Protein AF-A0A2N0L2S4-F1 (afdb_monomer_lite)

Secondary structure (DSSP, 8-state):
---HHHHHHHH-EEEEESS-HHHHHHHHHHHGGG-EETTEEEEEEEEEEEETTEEEEEEEEE-TTSSS---EEEEEEEEEEEETTEEEEEE--TTTS--HHHHTT-TTSHHHHHHHHHHHHHHHHTTSS--SSPPP--

Sequence (138 aa):
MSSFTQVLLEEGVEVELPAKLSDVIAMLDEDVPSFDCQGYGYRVAPAKGQIGSHWDLIIRSVNPARSDMAFAPVGRLEVEKLDHDMVLFRIPPLFEQQSEDVANFDTDGRLFGSFVYQVLNSFQRRQLIDLPGPLPAF

Structure (mmCIF, N/CA/C/O backbone):
data_AF-A0A2N0L2S4-F1
#
_entry.id   AF-A0A2N0L2S4-F1
#
loop_
_atom_site.group_PDB
_atom_site.id
_atom_site.type_symbol
_atom_site.label_atom_id
_atom_site.label_alt_id
_atom_site.label_comp_id
_atom_site.label_asym_id
_atom_site.label_entity_id
_atom_site.label_seq_id
_atom_site.pdbx_PDB_ins_code
_atom_site.Cartn_x
_atom_site.Cartn_y
_atom_site.Cartn_z
_atom_site.occupancy
_atom_site.B_iso_or_equiv
_atom_site.auth_seq_id
_atom_site.auth_comp_id
_atom_site.auth_asym_id
_atom_site.auth_atom_id
_atom_site.pdbx_PDB_model_num
ATOM 1 N N . MET A 1 1 ? -2.880 18.236 -18.074 1.00 48.19 1 MET A N 1
ATOM 2 C CA . MET A 1 1 ? -3.766 17.660 -17.045 1.00 48.19 1 MET A CA 1
ATOM 3 C C . MET A 1 1 ? -2.958 16.597 -16.338 1.00 48.19 1 MET A C 1
ATOM 5 O O . MET A 1 1 ? -2.434 15.738 -17.038 1.00 48.19 1 MET A O 1
ATOM 9 N N . SER A 1 2 ? -2.786 16.702 -15.023 1.00 59.03 2 SER A N 1
ATOM 10 C CA . SER A 1 2 ? -2.136 15.651 -14.234 1.00 59.03 2 SER A CA 1
ATOM 11 C C . SER A 1 2 ? -2.991 14.385 -14.289 1.00 59.03 2 SER A C 1
ATOM 13 O O . SER A 1 2 ? -4.221 14.471 -14.347 1.00 59.03 2 SER A O 1
ATOM 15 N N . SER A 1 3 ? -2.358 13.213 -14.340 1.00 82.00 3 SER A N 1
ATOM 16 C CA . SER A 1 3 ? -3.095 11.950 -14.246 1.00 82.00 3 SER A CA 1
ATOM 17 C C . SER A 1 3 ? -3.710 11.821 -12.845 1.00 82.00 3 SER A C 1
ATOM 19 O O . SER A 1 3 ? -3.201 12.400 -11.886 1.00 82.00 3 SER A O 1
ATOM 21 N N . PHE A 1 4 ? -4.797 11.056 -12.700 1.00 84.75 4 PHE A N 1
ATOM 22 C CA . PHE A 1 4 ? -5.372 10.791 -11.373 1.00 84.75 4 PHE A CA 1
ATOM 23 C C . PHE A 1 4 ? -4.344 10.145 -10.430 1.00 84.75 4 PHE A C 1
ATOM 25 O O . PHE A 1 4 ? -4.319 10.453 -9.245 1.00 84.75 4 PHE A O 1
ATOM 32 N N . THR A 1 5 ? -3.452 9.307 -10.968 1.00 86.19 5 THR A N 1
ATOM 33 C CA . THR A 1 5 ? -2.328 8.711 -10.232 1.00 86.19 5 THR A CA 1
ATOM 34 C C . THR A 1 5 ? -1.407 9.771 -9.658 1.00 86.19 5 THR A C 1
ATOM 36 O O . THR A 1 5 ? -1.073 9.707 -8.484 1.00 86.19 5 THR A O 1
ATOM 39 N N . GLN A 1 6 ? -1.044 10.770 -10.460 1.00 85.62 6 GLN A N 1
ATOM 40 C CA . GLN A 1 6 ? -0.169 11.839 -10.010 1.00 85.62 6 GLN A CA 1
ATOM 41 C C . GLN A 1 6 ? -0.796 12.624 -8.854 1.00 85.62 6 GLN A C 1
ATOM 43 O O . GLN A 1 6 ? -0.152 12.776 -7.827 1.00 85.62 6 GLN A O 1
ATOM 48 N N . VAL A 1 7 ? -2.062 13.037 -8.979 1.00 87.81 7 VAL A N 1
ATOM 49 C CA . VAL A 1 7 ? -2.762 13.773 -7.907 1.00 87.81 7 VAL A CA 1
ATOM 50 C C . VAL A 1 7 ? -2.859 12.935 -6.631 1.00 87.81 7 VAL A C 1
ATOM 52 O O . VAL A 1 7 ? -2.593 13.428 -5.542 1.00 87.81 7 VAL A O 1
ATOM 55 N N . LEU A 1 8 ? -3.204 11.652 -6.762 1.00 90.19 8 LEU A N 1
ATOM 56 C CA . LEU A 1 8 ? -3.340 10.747 -5.624 1.00 90.19 8 LEU A CA 1
ATOM 57 C C . LEU A 1 8 ? -2.007 10.519 -4.891 1.00 90.19 8 LEU A C 1
ATOM 59 O O . LEU A 1 8 ? -1.989 10.408 -3.672 1.00 90.19 8 LEU A O 1
ATOM 63 N N . LEU A 1 9 ? -0.888 10.455 -5.612 1.00 89.75 9 LEU A N 1
ATOM 64 C CA . LEU A 1 9 ? 0.426 10.316 -4.986 1.00 89.75 9 LEU A CA 1
ATOM 65 C C . LEU A 1 9 ? 0.936 11.653 -4.422 1.00 89.75 9 LEU A C 1
ATOM 67 O O . LEU A 1 9 ? 1.548 11.670 -3.355 1.00 89.75 9 LEU A O 1
ATOM 71 N N . GLU A 1 10 ? 0.682 12.772 -5.107 1.00 90.06 10 GLU A N 1
ATOM 72 C CA . GLU A 1 10 ? 1.059 14.120 -4.655 1.00 90.06 10 GLU A CA 1
ATOM 73 C C . GLU A 1 10 ? 0.409 14.473 -3.315 1.00 90.06 10 GLU A C 1
ATOM 75 O O . GLU A 1 10 ? 1.106 14.961 -2.430 1.00 90.06 10 GLU A O 1
ATOM 80 N N . GLU A 1 11 ? -0.880 14.170 -3.153 1.00 91.19 11 GLU A N 1
ATOM 81 C CA . GLU A 1 11 ? -1.638 14.442 -1.923 1.00 91.19 11 GLU A CA 1
ATOM 82 C C . GLU A 1 11 ? -1.537 13.311 -0.888 1.00 91.19 11 GLU A C 1
ATOM 84 O O . GLU A 1 11 ? -1.820 13.517 0.290 1.00 91.19 11 GLU A O 1
ATOM 89 N N . GLY A 1 12 ? -1.120 12.116 -1.312 1.00 92.19 12 GLY A N 1
ATOM 90 C CA . GLY A 1 12 ? -1.149 10.917 -0.484 1.00 92.19 12 GLY A CA 1
ATOM 91 C C . GLY A 1 12 ? -2.545 10.299 -0.372 1.00 92.19 12 GLY A C 1
ATOM 92 O O . GLY A 1 12 ? -3.533 10.758 -0.948 1.00 92.19 12 GLY A O 1
ATOM 93 N N . VAL A 1 13 ? -2.622 9.200 0.375 1.00 94.56 13 VAL A N 1
ATOM 94 C CA . VAL A 1 13 ? -3.869 8.473 0.635 1.00 94.56 13 VAL A CA 1
ATOM 95 C C . VAL A 1 13 ? -3.988 8.230 2.121 1.00 94.56 13 VAL A C 1
ATOM 97 O O . VAL A 1 13 ? -3.038 7.780 2.749 1.00 94.56 13 VAL A O 1
ATOM 100 N N . GLU A 1 14 ? -5.172 8.457 2.666 1.00 95.75 14 GLU A N 1
ATOM 101 C CA . GLU A 1 14 ? -5.485 8.151 4.052 1.00 95.75 14 GLU A CA 1
ATOM 102 C C . GLU A 1 14 ? -6.864 7.502 4.105 1.00 95.75 14 GLU A C 1
ATOM 104 O O . GLU A 1 14 ? -7.833 8.038 3.563 1.00 95.75 14 GLU A O 1
ATOM 109 N N . VAL A 1 15 ? -6.939 6.308 4.691 1.00 95.88 15 VAL A N 1
ATOM 110 C CA . VAL A 1 15 ? -8.190 5.561 4.842 1.00 95.88 15 VAL A CA 1
ATOM 111 C C . VAL A 1 15 ? -8.254 4.908 6.215 1.00 95.88 15 VAL A C 1
ATOM 113 O O . VAL A 1 15 ? -7.309 4.259 6.663 1.00 95.88 15 VAL A O 1
ATOM 116 N N . GLU A 1 16 ? -9.400 5.059 6.869 1.00 96.81 16 GLU A N 1
ATOM 117 C CA . GLU A 1 16 ? -9.736 4.315 8.076 1.00 96.81 16 GLU A CA 1
ATOM 118 C C . GLU A 1 16 ? -10.364 2.974 7.687 1.00 96.81 16 GLU A C 1
ATOM 120 O O . GLU A 1 16 ? -11.317 2.919 6.909 1.00 96.81 16 GLU A O 1
ATOM 125 N N . LEU A 1 17 ? -9.822 1.887 8.227 1.00 96.94 17 LEU A N 1
ATOM 126 C CA . LEU A 1 17 ? -10.246 0.524 7.944 1.00 96.94 17 LEU A CA 1
ATOM 127 C C . LEU A 1 17 ? -10.926 -0.066 9.188 1.00 96.94 17 LEU A C 1
ATOM 129 O O . LEU A 1 17 ? -10.290 -0.102 10.248 1.00 96.94 17 LEU A O 1
ATOM 133 N N . PRO A 1 18 ? -12.164 -0.591 9.072 1.00 95.88 18 PRO A N 1
ATOM 134 C CA . PRO A 1 18 ? -12.868 -1.271 10.158 1.00 95.88 18 PRO A CA 1
ATOM 135 C C . PRO A 1 18 ? -12.332 -2.697 10.349 1.00 95.88 18 PRO A C 1
ATOM 137 O O . PRO A 1 18 ? -13.013 -3.689 10.089 1.00 95.88 18 PRO A O 1
ATOM 140 N N . ALA A 1 19 ? -11.064 -2.799 10.740 1.00 94.75 19 ALA A N 1
ATOM 141 C CA . ALA A 1 19 ? -10.335 -4.045 10.914 1.00 94.75 19 ALA A CA 1
ATOM 142 C C . ALA A 1 19 ? -9.279 -3.920 12.019 1.00 94.75 19 ALA A C 1
ATOM 144 O O . ALA A 1 19 ? -8.850 -2.827 12.390 1.00 94.75 19 ALA A O 1
ATOM 145 N N . LYS A 1 20 ? -8.806 -5.063 12.523 1.00 94.19 20 LYS A N 1
ATOM 146 C CA . LYS A 1 20 ? -7.673 -5.101 13.454 1.00 94.19 20 LYS A CA 1
ATOM 147 C C . LYS A 1 20 ? -6.365 -4.920 12.698 1.00 94.19 20 LYS A C 1
ATOM 149 O O . LYS A 1 20 ? -6.216 -5.407 11.580 1.00 94.19 20 LYS A O 1
ATOM 154 N N . LEU A 1 21 ? -5.366 -4.334 13.361 1.00 91.69 21 LEU A N 1
ATOM 155 C CA . LEU A 1 21 ? -4.019 -4.178 12.797 1.00 91.69 21 LEU A CA 1
ATOM 156 C C . LEU A 1 21 ? -3.448 -5.509 12.284 1.00 91.69 21 LEU A C 1
ATOM 158 O O . LEU A 1 21 ? -2.905 -5.554 11.188 1.00 91.69 21 LEU A O 1
ATOM 162 N N . SER A 1 22 ? -3.624 -6.603 13.032 1.00 91.31 22 SER A N 1
ATOM 163 C CA . SER A 1 22 ? -3.184 -7.940 12.609 1.00 91.31 22 SER A CA 1
ATOM 164 C C . SER A 1 22 ? -3.811 -8.388 11.294 1.00 91.31 22 SER A C 1
ATOM 166 O O . SER A 1 22 ? -3.140 -9.028 10.490 1.00 91.31 22 SER A O 1
ATOM 168 N N . ASP A 1 23 ? -5.079 -8.049 11.079 1.00 93.69 23 ASP A N 1
ATOM 169 C CA . ASP A 1 23 ? -5.844 -8.496 9.921 1.00 93.69 23 ASP A CA 1
ATOM 170 C C . ASP A 1 23 ? -5.426 -7.695 8.686 1.00 93.69 23 ASP A C 1
ATOM 172 O O . ASP A 1 23 ? -5.235 -8.272 7.621 1.00 93.69 23 ASP A O 1
ATOM 176 N N . VAL A 1 24 ? -5.182 -6.387 8.845 1.00 93.69 24 VAL A N 1
ATOM 177 C CA . VAL A 1 24 ? -4.638 -5.527 7.780 1.00 93.69 24 VAL A CA 1
ATOM 178 C C . VAL A 1 24 ? -3.226 -5.965 7.386 1.00 93.69 24 VAL A C 1
ATOM 180 O O . VAL A 1 24 ? -2.931 -6.070 6.199 1.00 93.69 24 VAL A O 1
ATOM 183 N N . ILE A 1 25 ? -2.356 -6.275 8.352 1.00 91.81 25 ILE A N 1
ATOM 184 C CA . ILE A 1 25 ? -0.998 -6.762 8.061 1.00 91.81 25 ILE A CA 1
ATOM 185 C C . ILE A 1 25 ? -1.040 -8.127 7.362 1.00 91.81 25 ILE A C 1
ATOM 187 O O . ILE A 1 25 ? -0.401 -8.293 6.326 1.00 91.81 25 ILE A O 1
ATOM 191 N N . ALA A 1 26 ? -1.839 -9.075 7.863 1.00 93.00 26 ALA A N 1
ATOM 192 C CA . ALA A 1 26 ? -2.001 -10.383 7.227 1.00 93.00 26 ALA A CA 1
ATOM 193 C C . ALA A 1 26 ? -2.560 -10.267 5.800 1.00 93.00 26 ALA A C 1
ATOM 195 O O . ALA A 1 26 ? -2.133 -10.992 4.905 1.00 93.00 26 ALA A O 1
ATOM 196 N N . MET A 1 27 ? -3.481 -9.327 5.577 1.00 94.50 27 MET A N 1
ATOM 197 C CA . MET A 1 27 ? -4.024 -9.028 4.257 1.00 94.50 27 MET A CA 1
ATOM 198 C C . MET A 1 27 ? -2.948 -8.508 3.299 1.00 94.50 27 MET A C 1
ATOM 200 O O . MET A 1 27 ? -2.885 -8.955 2.158 1.00 94.50 27 MET A O 1
ATOM 204 N N . LEU A 1 28 ? -2.091 -7.584 3.746 1.00 94.06 28 LEU A N 1
ATOM 205 C CA . LEU A 1 28 ? -0.975 -7.092 2.934 1.00 94.06 28 LEU A CA 1
AT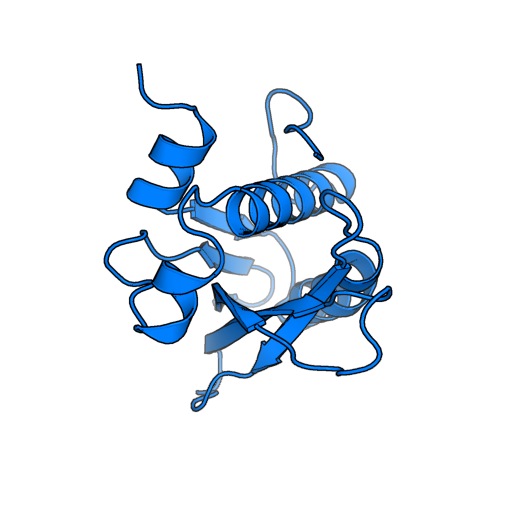OM 206 C C . LEU A 1 28 ? 0.002 -8.227 2.593 1.00 94.06 28 LEU A C 1
ATOM 208 O O . LEU A 1 28 ? 0.422 -8.332 1.443 1.00 94.06 28 LEU A O 1
ATOM 212 N N . ASP A 1 29 ? 0.316 -9.101 3.550 1.00 92.19 29 ASP A N 1
ATOM 213 C CA . ASP A 1 29 ? 1.191 -10.258 3.322 1.00 92.19 29 ASP A CA 1
ATOM 214 C C . ASP A 1 29 ? 0.590 -11.279 2.334 1.00 92.19 29 ASP A C 1
ATOM 216 O O . ASP A 1 29 ? 1.331 -11.908 1.577 1.00 92.19 29 ASP A O 1
ATOM 220 N N . GLU A 1 30 ? -0.738 -11.439 2.318 1.00 94.81 30 GLU A N 1
ATOM 221 C CA . GLU A 1 30 ? -1.461 -12.333 1.403 1.00 94.81 30 GLU A CA 1
ATOM 222 C C . GLU A 1 30 ? -1.603 -11.742 -0.009 1.00 94.81 30 GLU A C 1
ATOM 224 O O . GLU A 1 30 ? -1.326 -12.424 -0.999 1.00 94.81 30 GLU A O 1
ATOM 229 N N . ASP A 1 31 ? -2.025 -10.479 -0.112 1.00 95.19 31 ASP A N 1
ATOM 230 C CA . ASP A 1 31 ? -2.442 -9.877 -1.380 1.00 95.19 31 ASP A CA 1
ATOM 231 C C . ASP A 1 31 ? -1.247 -9.329 -2.177 1.00 95.19 31 ASP A C 1
ATOM 233 O O . ASP A 1 31 ? -1.167 -9.545 -3.390 1.00 95.19 31 ASP A O 1
ATOM 237 N N . VAL A 1 32 ? -0.279 -8.672 -1.522 1.00 94.25 32 VAL A N 1
ATOM 238 C CA . VAL A 1 32 ? 0.850 -8.001 -2.200 1.00 94.25 32 VAL A CA 1
ATOM 239 C C . VAL A 1 32 ? 1.664 -8.926 -3.112 1.00 94.25 32 VAL A C 1
ATOM 241 O O . VAL A 1 32 ? 2.007 -8.493 -4.214 1.00 94.25 32 VAL A O 1
ATOM 244 N N . PRO A 1 33 ? 1.979 -10.184 -2.739 1.00 91.88 33 PRO A N 1
ATOM 245 C CA . PRO A 1 33 ? 2.716 -11.089 -3.622 1.00 91.88 33 PRO A CA 1
ATOM 246 C C . PRO A 1 33 ? 2.013 -11.394 -4.952 1.00 91.88 33 PRO A C 1
ATOM 248 O O . PRO A 1 33 ? 2.669 -11.868 -5.879 1.00 91.88 33 PRO A O 1
ATOM 251 N N . SER A 1 34 ? 0.699 -11.159 -5.041 1.00 92.44 34 SER A N 1
ATOM 252 C CA . SER A 1 34 ? -0.091 -11.339 -6.265 1.00 92.44 34 SER A CA 1
ATOM 253 C C . SER A 1 34 ? -0.156 -10.090 -7.145 1.00 92.44 34 SER A C 1
ATOM 255 O O . SER A 1 34 ? -0.604 -10.184 -8.288 1.00 92.44 34 SER A O 1
ATOM 257 N N . PHE A 1 35 ? 0.273 -8.935 -6.630 1.00 93.75 35 PHE A N 1
ATOM 258 C CA . PHE A 1 35 ? 0.252 -7.691 -7.385 1.00 93.75 35 PHE A CA 1
ATOM 259 C C . PHE A 1 35 ? 1.321 -7.716 -8.472 1.00 93.75 35 PHE A C 1
ATOM 261 O O . PHE A 1 35 ? 2.459 -8.126 -8.234 1.00 93.75 35 PHE A O 1
ATOM 268 N N . ASP A 1 36 ? 0.951 -7.234 -9.652 1.00 91.69 36 ASP A N 1
ATOM 269 C CA . ASP A 1 36 ? 1.836 -7.095 -10.805 1.00 91.69 36 ASP A CA 1
ATOM 270 C C . ASP A 1 36 ? 1.630 -5.724 -11.439 1.00 91.69 36 ASP A C 1
ATOM 272 O O . ASP A 1 36 ? 0.519 -5.195 -11.429 1.00 91.69 36 ASP A O 1
ATOM 276 N N . CYS A 1 37 ? 2.708 -5.160 -11.972 1.00 91.06 37 CYS A N 1
ATOM 277 C CA . CYS A 1 37 ? 2.655 -4.040 -12.891 1.00 91.06 37 CYS A CA 1
ATOM 278 C C . CYS A 1 37 ? 3.748 -4.192 -13.938 1.00 91.06 37 CYS A C 1
ATOM 280 O O . CYS A 1 37 ? 4.938 -4.077 -13.643 1.00 91.06 37 CYS A O 1
ATOM 282 N N . GLN A 1 38 ? 3.350 -4.425 -15.188 1.00 86.25 38 GLN A N 1
ATOM 283 C CA . GLN A 1 38 ? 4.270 -4.597 -16.319 1.00 86.25 38 GLN A CA 1
ATOM 284 C C . GLN A 1 38 ? 5.334 -5.691 -16.099 1.00 86.25 38 GLN A C 1
ATOM 286 O O . GLN A 1 38 ? 6.479 -5.548 -16.538 1.00 86.25 38 GLN A O 1
ATOM 291 N N . GLY A 1 39 ? 4.967 -6.782 -15.420 1.00 85.94 39 GLY A N 1
ATOM 292 C CA . GLY A 1 39 ? 5.887 -7.868 -15.091 1.00 85.94 39 GLY A CA 1
ATOM 293 C C . GLY A 1 39 ? 6.777 -7.598 -13.877 1.00 85.94 39 GLY A C 1
ATOM 294 O O . GLY A 1 39 ? 7.698 -8.378 -13.635 1.00 85.94 39 GLY A O 1
ATOM 295 N N . TYR A 1 40 ? 6.547 -6.510 -13.135 1.00 88.44 40 TYR A N 1
ATOM 296 C CA . TYR A 1 40 ? 7.136 -6.283 -11.819 1.00 88.44 40 TYR A CA 1
ATOM 297 C C . TYR A 1 40 ? 6.148 -6.691 -10.730 1.00 88.44 40 TYR A C 1
ATOM 299 O O . TYR A 1 40 ? 5.043 -6.161 -10.663 1.00 88.44 40 TYR A O 1
ATOM 307 N N . GLY A 1 41 ? 6.586 -7.569 -9.832 1.00 91.25 41 GLY A N 1
ATOM 308 C CA . GLY A 1 41 ? 5.869 -7.870 -8.598 1.00 91.25 41 GLY A CA 1
ATOM 309 C C . GLY A 1 41 ? 6.242 -6.914 -7.468 1.00 91.25 41 GLY A C 1
ATOM 310 O O . GLY A 1 41 ? 7.107 -6.044 -7.619 1.00 91.25 41 GLY A O 1
ATOM 311 N N . TYR A 1 42 ? 5.652 -7.127 -6.294 1.00 92.25 42 TYR A N 1
ATOM 312 C CA . TYR A 1 42 ? 5.874 -6.278 -5.126 1.00 92.25 42 TYR A CA 1
ATOM 313 C C . TYR A 1 42 ? 6.203 -7.082 -3.873 1.00 92.25 42 TYR A C 1
ATOM 315 O O . TYR A 1 42 ? 5.827 -8.245 -3.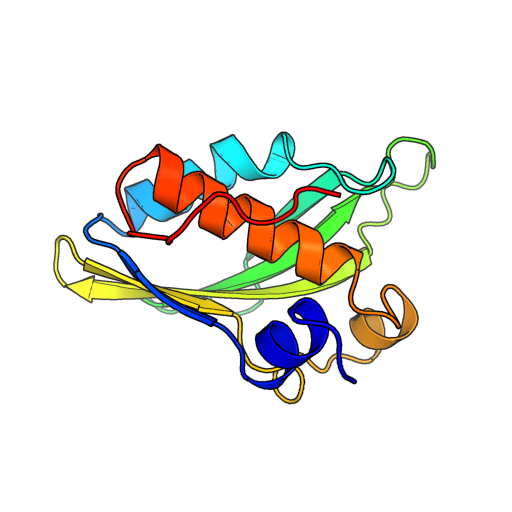719 1.00 92.25 42 TYR A O 1
ATOM 323 N N . ARG A 1 43 ? 6.914 -6.436 -2.949 1.00 91.62 43 ARG A N 1
ATOM 324 C CA . ARG A 1 43 ? 7.065 -6.874 -1.561 1.00 91.62 43 ARG A CA 1
ATOM 325 C C . ARG A 1 43 ? 6.998 -5.681 -0.632 1.00 91.62 43 ARG A C 1
ATOM 327 O O . ARG A 1 43 ? 7.495 -4.605 -0.959 1.00 91.62 43 ARG A O 1
ATOM 334 N N . VAL A 1 44 ? 6.448 -5.914 0.548 1.00 90.69 44 VAL A N 1
ATOM 335 C CA . VAL A 1 44 ? 6.450 -4.951 1.641 1.00 90.69 44 VAL A CA 1
ATOM 336 C C . VAL A 1 44 ? 7.394 -5.464 2.724 1.00 90.69 44 VAL A C 1
ATOM 338 O O . VAL A 1 44 ? 7.468 -6.664 2.983 1.00 90.69 44 VAL A O 1
ATOM 341 N N . ALA A 1 45 ? 8.180 -4.568 3.312 1.00 87.31 45 ALA A N 1
ATOM 342 C CA . ALA A 1 45 ? 9.086 -4.894 4.404 1.00 87.31 45 ALA A CA 1
ATOM 343 C C . ALA A 1 45 ? 9.044 -3.794 5.471 1.00 87.31 45 ALA A C 1
ATOM 345 O O . ALA A 1 45 ? 8.888 -2.626 5.113 1.00 87.31 45 ALA A O 1
ATOM 346 N N . PRO A 1 46 ? 9.238 -4.119 6.758 1.00 84.56 46 PRO A N 1
ATOM 347 C CA . PRO A 1 46 ? 9.347 -3.105 7.800 1.00 84.56 46 PRO A CA 1
ATOM 348 C C . PRO A 1 46 ? 10.452 -2.087 7.500 1.00 84.56 46 PRO A C 1
ATOM 350 O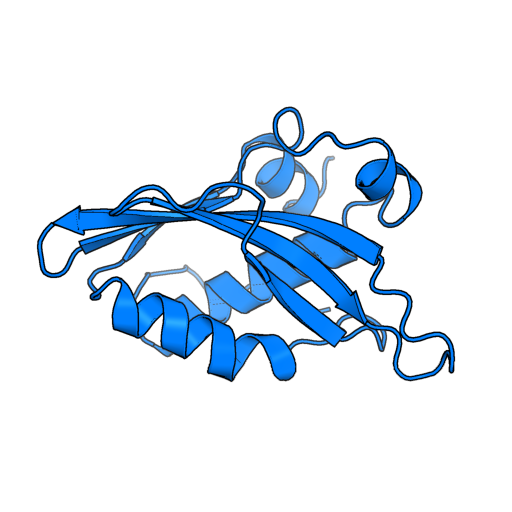 O . PRO A 1 46 ? 11.571 -2.455 7.125 1.00 84.56 46 PRO A O 1
ATOM 353 N N . ALA A 1 47 ? 10.153 -0.804 7.692 1.00 81.06 47 ALA A N 1
ATOM 354 C CA . ALA A 1 47 ? 11.164 0.241 7.755 1.00 81.06 47 ALA A CA 1
ATOM 355 C C . ALA A 1 47 ? 11.942 0.157 9.084 1.00 81.06 47 ALA A C 1
ATOM 357 O O . ALA A 1 47 ? 11.578 -0.572 10.012 1.00 81.06 47 ALA A O 1
ATOM 358 N N . LYS A 1 48 ? 13.044 0.910 9.202 1.00 68.56 48 LYS A N 1
ATOM 359 C CA . LYS A 1 48 ? 13.768 1.036 10.477 1.00 68.56 48 LYS A CA 1
ATOM 360 C C . LYS A 1 48 ? 12.925 1.856 11.462 1.00 68.56 48 LYS A C 1
ATOM 362 O O . LYS A 1 48 ? 13.059 3.071 11.500 1.00 68.56 48 LYS A O 1
ATOM 367 N N . GLY A 1 49 ? 12.099 1.182 12.257 1.00 60.84 49 GLY A N 1
ATOM 368 C CA . GLY A 1 49 ? 11.274 1.804 13.294 1.00 60.84 49 GLY A CA 1
ATOM 369 C C . GLY A 1 49 ? 9.877 1.201 13.335 1.00 60.84 49 GLY A C 1
ATOM 370 O O . GLY A 1 49 ? 8.978 1.675 12.660 1.00 60.84 49 GLY A O 1
ATOM 371 N N . GLN A 1 50 ? 9.689 0.153 14.133 1.00 60.31 50 GLN A N 1
ATOM 372 C CA . GLN A 1 50 ? 8.355 -0.235 14.596 1.00 60.31 50 GLN A CA 1
ATOM 373 C C . GLN A 1 50 ? 8.198 0.312 16.008 1.00 60.31 50 GLN A C 1
ATOM 375 O O . GLN A 1 50 ? 8.997 -0.021 16.888 1.00 60.31 50 GLN A O 1
ATOM 380 N N . ILE A 1 51 ? 7.198 1.162 16.226 1.00 60.50 51 ILE A N 1
ATOM 381 C CA . ILE A 1 51 ? 6.903 1.713 17.550 1.00 60.50 51 ILE A CA 1
ATOM 382 C C . ILE A 1 51 ? 5.474 1.314 17.905 1.00 60.50 51 ILE A C 1
ATOM 384 O O . ILE A 1 51 ? 4.518 1.963 17.498 1.00 60.50 51 ILE A O 1
ATOM 388 N N . GLY A 1 52 ? 5.330 0.240 18.685 1.00 71.94 52 GLY A N 1
ATOM 389 C CA . GLY A 1 52 ? 4.051 -0.165 19.277 1.00 71.94 52 GLY A CA 1
ATOM 390 C C . GLY A 1 52 ? 2.927 -0.376 18.253 1.00 71.94 52 GLY A C 1
ATOM 391 O O . GLY A 1 52 ? 2.869 -1.417 17.602 1.00 71.94 52 GLY A O 1
ATOM 392 N N . SER A 1 53 ? 2.014 0.596 18.172 1.00 81.31 53 SER A N 1
ATOM 393 C CA . SER A 1 53 ? 0.820 0.613 17.318 1.00 81.31 53 SER A CA 1
ATOM 394 C C . SER A 1 53 ? 1.044 1.157 15.905 1.00 81.31 53 SER A C 1
ATOM 396 O O . SER A 1 53 ? 0.113 1.065 15.110 1.00 81.31 53 SER A O 1
ATOM 398 N N . HIS A 1 54 ? 2.229 1.692 15.590 1.00 88.12 54 HIS A N 1
ATOM 399 C CA . HIS A 1 54 ? 2.560 2.316 14.303 1.00 88.12 54 HIS A CA 1
ATOM 400 C C . HIS A 1 54 ? 3.613 1.515 13.533 1.00 88.12 54 HIS A C 1
ATOM 402 O O . HIS A 1 54 ? 4.675 1.175 14.072 1.00 88.12 54 HIS A O 1
ATOM 408 N N . TRP A 1 55 ? 3.308 1.209 12.274 1.00 88.88 55 TRP A N 1
ATOM 409 C CA . TRP A 1 55 ? 4.130 0.397 11.383 1.00 88.88 55 TRP A CA 1
ATOM 410 C C . TRP A 1 55 ? 4.469 1.175 10.121 1.00 88.88 55 TRP A C 1
ATOM 412 O O . TRP A 1 55 ? 3.643 1.296 9.221 1.00 88.88 55 TRP A O 1
ATOM 422 N N . ASP A 1 56 ? 5.719 1.621 10.025 1.00 90.12 56 ASP A N 1
ATOM 423 C CA . ASP A 1 56 ? 6.277 2.126 8.777 1.00 90.12 56 ASP A CA 1
ATOM 424 C C . ASP A 1 56 ? 6.757 0.959 7.917 1.00 90.12 56 ASP A C 1
ATOM 426 O O . ASP A 1 56 ? 7.578 0.140 8.346 1.00 90.12 56 ASP A O 1
ATOM 430 N N . LEU A 1 57 ? 6.284 0.899 6.677 1.00 90.81 57 LEU A N 1
ATOM 431 C CA . LEU A 1 57 ? 6.616 -0.152 5.730 1.00 90.81 57 LEU A CA 1
ATOM 432 C C . LEU A 1 57 ? 7.190 0.440 4.436 1.00 90.81 57 LEU A C 1
ATOM 434 O O . LEU A 1 57 ? 6.738 1.467 3.932 1.00 90.81 57 LEU A O 1
ATOM 438 N N . ILE A 1 58 ? 8.197 -0.229 3.879 1.00 90.69 58 ILE A N 1
ATOM 439 C CA . ILE A 1 58 ? 8.810 0.095 2.589 1.00 90.69 58 ILE A CA 1
ATOM 440 C C . ILE A 1 58 ? 8.255 -0.859 1.539 1.00 90.69 58 ILE A C 1
ATOM 442 O O . ILE A 1 58 ? 8.318 -2.080 1.700 1.00 90.69 58 ILE A O 1
ATOM 446 N N . ILE A 1 59 ? 7.780 -0.292 0.438 1.00 91.81 59 ILE A N 1
ATOM 447 C CA . ILE A 1 59 ? 7.329 -1.015 -0.743 1.00 91.81 59 ILE A CA 1
ATOM 448 C C . ILE A 1 59 ? 8.518 -1.146 -1.684 1.00 91.81 59 ILE A C 1
ATOM 450 O O . ILE A 1 59 ? 9.195 -0.168 -2.012 1.00 91.81 59 ILE A O 1
ATOM 454 N N . ARG A 1 60 ? 8.779 -2.368 -2.132 1.00 90.19 60 ARG A N 1
ATOM 455 C CA . ARG A 1 60 ? 9.840 -2.672 -3.084 1.00 90.19 60 ARG A CA 1
ATOM 456 C C . ARG A 1 60 ? 9.264 -3.383 -4.294 1.00 90.19 60 ARG A C 1
ATOM 458 O O . ARG A 1 60 ? 8.444 -4.288 -4.147 1.00 90.19 60 ARG A O 1
ATOM 465 N N . SER A 1 61 ? 9.738 -3.004 -5.471 1.00 88.94 61 SER A N 1
ATOM 466 C CA . SER A 1 61 ? 9.463 -3.738 -6.701 1.00 88.94 61 SER A CA 1
ATOM 467 C C . SER A 1 61 ? 10.383 -4.955 -6.822 1.00 88.94 61 SER A C 1
ATOM 469 O O . SER A 1 61 ? 11.519 -4.963 -6.334 1.00 88.94 61 SER A O 1
ATOM 471 N N . VAL A 1 62 ? 9.877 -6.001 -7.469 1.00 86.31 62 VAL A N 1
ATOM 472 C CA . VAL A 1 62 ? 10.582 -7.249 -7.762 1.00 86.31 62 VAL A CA 1
ATOM 473 C C . VAL A 1 62 ? 10.520 -7.476 -9.261 1.00 86.31 62 VAL A C 1
ATOM 475 O O . VAL A 1 62 ? 9.431 -7.608 -9.807 1.00 86.31 62 VAL A O 1
ATOM 478 N N . ASN A 1 63 ? 11.666 -7.567 -9.932 1.00 81.75 63 ASN A N 1
ATOM 479 C CA . ASN A 1 63 ? 11.700 -7.997 -11.327 1.00 81.75 63 ASN A CA 1
ATOM 480 C C . ASN A 1 63 ? 12.025 -9.503 -11.392 1.00 81.75 63 ASN A C 1
ATOM 482 O O . ASN A 1 63 ? 13.181 -9.867 -11.185 1.00 81.75 63 ASN A O 1
ATOM 486 N N . PRO A 1 64 ? 11.058 -10.389 -11.688 1.00 68.31 64 PRO A N 1
ATOM 487 C CA . PRO A 1 64 ? 11.298 -11.828 -11.772 1.00 68.31 64 PRO A CA 1
ATOM 488 C C . PRO A 1 64 ? 12.161 -12.229 -12.980 1.00 68.31 64 PRO A C 1
ATOM 490 O O . PRO A 1 64 ? 12.740 -13.313 -12.978 1.00 68.31 64 PRO A O 1
ATOM 493 N N . ALA A 1 65 ? 12.262 -11.379 -14.010 1.00 69.94 65 ALA A N 1
ATOM 494 C CA . ALA A 1 65 ? 13.059 -11.644 -15.207 1.00 69.94 65 ALA A CA 1
ATOM 495 C C . ALA A 1 65 ? 14.547 -11.306 -15.029 1.00 69.94 65 ALA A C 1
ATOM 497 O O . ALA A 1 65 ? 15.373 -11.752 -15.829 1.00 69.94 65 ALA A O 1
ATOM 498 N N . ARG A 1 66 ? 14.909 -10.534 -13.998 1.00 64.75 66 ARG A N 1
ATOM 499 C CA . ARG A 1 66 ? 16.308 -10.279 -13.665 1.00 64.75 66 ARG A CA 1
ATOM 500 C C . ARG A 1 66 ? 16.743 -11.181 -12.513 1.00 64.75 66 ARG A C 1
ATOM 502 O O . ARG A 1 66 ? 16.098 -11.266 -11.476 1.00 64.75 66 ARG A O 1
ATOM 509 N N . SER A 1 67 ? 17.846 -11.897 -12.718 1.00 52.75 67 SER A N 1
ATOM 510 C CA . SER A 1 67 ? 18.412 -12.815 -11.724 1.00 52.75 67 SER A CA 1
ATOM 511 C C . SER A 1 67 ? 19.009 -12.096 -10.513 1.00 52.75 67 SER A C 1
ATOM 513 O O . SER A 1 67 ? 19.300 -12.742 -9.505 1.00 52.75 67 SER A O 1
ATOM 515 N N . ASP A 1 68 ? 19.229 -10.779 -10.601 1.00 53.97 68 ASP A N 1
ATOM 516 C CA . ASP A 1 68 ? 19.493 -9.972 -9.424 1.00 53.97 68 ASP A CA 1
ATOM 517 C C . ASP A 1 68 ? 18.162 -9.736 -8.706 1.00 53.97 68 ASP A C 1
ATOM 519 O O . ASP A 1 68 ? 17.285 -9.012 -9.160 1.00 53.97 68 ASP A O 1
ATOM 523 N N . MET A 1 69 ? 17.999 -10.349 -7.535 1.00 53.31 69 MET A N 1
ATOM 524 C CA . MET A 1 69 ? 16.896 -10.057 -6.611 1.00 53.31 69 MET A CA 1
ATOM 525 C C . MET A 1 69 ? 17.034 -8.639 -6.013 1.00 53.31 69 MET A C 1
ATOM 527 O O . MET A 1 69 ? 16.848 -8.437 -4.814 1.00 53.31 69 MET A O 1
ATOM 531 N N . ALA A 1 70 ? 17.461 -7.657 -6.808 1.00 60.38 70 ALA A N 1
ATOM 532 C CA . ALA A 1 70 ? 17.652 -6.283 -6.399 1.00 60.38 70 ALA A CA 1
ATOM 533 C C . ALA A 1 70 ? 16.271 -5.644 -6.242 1.00 60.38 70 ALA A C 1
ATOM 535 O O . ALA A 1 70 ? 15.660 -5.155 -7.188 1.00 60.38 70 ALA A O 1
ATOM 536 N N . PHE A 1 71 ? 15.761 -5.704 -5.015 1.00 73.50 71 PHE A N 1
ATOM 537 C CA . PHE A 1 71 ? 14.509 -5.077 -4.632 1.00 73.50 71 PHE A CA 1
ATOM 538 C C . PHE A 1 71 ? 14.674 -3.554 -4.623 1.00 73.50 71 PHE A C 1
ATOM 540 O O . PHE A 1 71 ? 15.210 -3.009 -3.651 1.00 73.50 71 PHE A O 1
ATOM 547 N N . ALA A 1 72 ? 14.219 -2.867 -5.670 1.00 82.31 72 ALA A N 1
ATOM 548 C CA . ALA A 1 72 ? 14.263 -1.408 -5.724 1.00 82.31 72 ALA A CA 1
ATOM 549 C C . ALA A 1 72 ? 13.097 -0.820 -4.906 1.00 82.31 72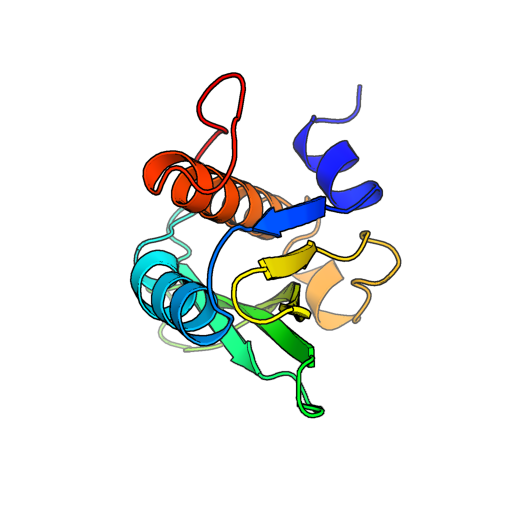 ALA A C 1
ATOM 551 O O . ALA A 1 72 ? 11.947 -1.208 -5.144 1.00 82.31 72 ALA A O 1
ATOM 552 N N . PRO A 1 73 ? 13.352 0.064 -3.921 1.00 86.00 73 PRO A N 1
ATOM 553 C CA . PRO A 1 73 ? 12.282 0.737 -3.196 1.00 86.00 73 PRO A CA 1
ATOM 554 C C . PRO A 1 73 ? 11.496 1.638 -4.156 1.00 86.00 73 PRO A C 1
ATOM 556 O O . PRO A 1 73 ? 12.089 2.367 -4.943 1.00 86.00 73 PRO A O 1
ATOM 559 N N . VAL A 1 74 ? 10.167 1.574 -4.089 1.00 88.69 74 VAL A N 1
ATOM 560 C CA . VAL A 1 74 ? 9.261 2.383 -4.930 1.00 88.69 74 VAL A CA 1
ATOM 561 C C . VAL A 1 74 ? 8.361 3.304 -4.113 1.00 88.69 74 VAL A C 1
ATOM 563 O O . VAL A 1 74 ? 7.767 4.219 -4.663 1.00 88.69 74 VAL A O 1
ATOM 566 N N . GLY A 1 75 ? 8.272 3.092 -2.800 1.00 89.94 75 GLY A N 1
ATOM 567 C CA . GLY A 1 75 ? 7.500 3.955 -1.917 1.00 89.94 75 GLY A CA 1
ATOM 568 C C . GLY A 1 75 ? 7.447 3.435 -0.489 1.00 89.94 75 GLY A C 1
ATOM 569 O O . GLY A 1 75 ? 8.093 2.446 -0.127 1.00 89.94 75 GLY A O 1
ATOM 570 N N . ARG A 1 76 ? 6.653 4.116 0.324 1.00 91.38 76 ARG A N 1
ATOM 571 C CA . ARG A 1 76 ? 6.374 3.809 1.721 1.00 91.38 76 ARG A CA 1
ATOM 572 C C . ARG A 1 76 ? 4.879 3.848 1.979 1.00 91.38 76 ARG A C 1
ATOM 574 O O . ARG A 1 76 ? 4.150 4.613 1.348 1.00 91.38 76 ARG A O 1
ATOM 581 N N . LEU A 1 77 ? 4.464 3.055 2.953 1.00 92.94 77 LEU A N 1
ATOM 582 C CA . LEU A 1 77 ? 3.135 3.112 3.537 1.00 92.94 77 LEU A CA 1
ATOM 583 C C . LEU A 1 77 ? 3.241 2.990 5.051 1.00 92.94 77 LEU A C 1
ATOM 585 O O . LEU A 1 77 ? 4.245 2.501 5.575 1.00 92.94 77 LEU A O 1
ATOM 589 N N . GLU A 1 78 ? 2.199 3.420 5.736 1.00 93.62 78 GLU A N 1
ATOM 590 C CA . GLU A 1 78 ? 2.118 3.414 7.185 1.00 93.62 78 GLU A CA 1
ATOM 591 C C . GLU A 1 78 ? 0.799 2.778 7.608 1.00 93.62 78 GLU A C 1
ATOM 593 O O . GLU A 1 78 ? -0.238 2.967 6.964 1.00 93.62 78 GLU A O 1
ATOM 598 N N . VAL A 1 79 ? 0.848 1.993 8.678 1.00 94.12 79 VAL A N 1
ATOM 599 C CA . VAL A 1 79 ? -0.333 1.365 9.263 1.00 94.12 79 VAL A CA 1
ATOM 600 C C . VAL A 1 79 ? -0.325 1.633 10.759 1.00 94.12 79 VAL A C 1
ATOM 602 O O . VAL A 1 79 ? 0.599 1.219 11.461 1.00 94.12 79 VAL A O 1
ATOM 605 N N . GLU A 1 80 ? -1.352 2.313 11.253 1.00 94.06 80 GLU A N 1
ATOM 606 C CA . GLU A 1 80 ? -1.476 2.690 12.656 1.00 94.06 80 GLU A CA 1
ATOM 607 C C . GLU A 1 80 ? -2.769 2.138 13.257 1.00 94.06 80 GLU A C 1
ATOM 609 O O . GLU A 1 80 ? -3.852 2.260 12.690 1.00 94.06 80 GLU A O 1
ATOM 614 N N . LYS A 1 81 ? -2.681 1.530 14.439 1.00 94.31 81 LYS A N 1
ATOM 615 C CA . LYS A 1 81 ? -3.873 1.162 15.209 1.00 94.31 81 LYS A CA 1
ATOM 616 C C . LYS A 1 81 ? -4.460 2.406 15.888 1.00 94.31 81 LYS A C 1
ATOM 618 O O . LYS A 1 81 ? -3.839 2.922 16.815 1.00 94.31 81 LYS A O 1
ATOM 623 N N . LEU A 1 82 ? -5.678 2.798 15.505 1.00 92.50 82 LEU A N 1
ATOM 624 C CA . LEU A 1 82 ? -6.427 3.891 16.141 1.00 92.50 82 LEU A CA 1
ATOM 625 C C . LEU A 1 82 ? -7.197 3.413 17.382 1.00 92.50 82 LEU A C 1
ATOM 627 O O . LEU A 1 82 ? -7.140 4.041 18.436 1.00 92.50 82 LEU A O 1
ATOM 631 N N . ASP A 1 83 ? -7.887 2.272 17.272 1.00 90.88 83 ASP A N 1
ATOM 632 C CA . ASP A 1 83 ? -8.597 1.607 18.377 1.00 90.88 83 ASP A CA 1
ATOM 633 C C . ASP A 1 83 ? -8.613 0.075 18.165 1.00 90.88 83 ASP A C 1
ATOM 635 O O . ASP A 1 83 ? -7.885 -0.456 17.328 1.00 90.88 83 ASP A O 1
ATOM 639 N N . HIS A 1 84 ? -9.376 -0.683 18.955 1.00 84.25 84 HIS A N 1
ATOM 640 C CA . HIS A 1 84 ? -9.398 -2.147 18.951 1.00 84.25 84 HIS A CA 1
ATOM 641 C C . HIS A 1 84 ? -9.717 -2.757 17.587 1.00 84.25 84 HIS A C 1
ATOM 643 O O . HIS A 1 84 ? -9.054 -3.728 17.230 1.00 84.25 84 HIS A O 1
ATOM 649 N N . ASP A 1 85 ? -10.650 -2.165 16.842 1.00 92.88 85 ASP A N 1
ATOM 650 C CA . ASP A 1 85 ? -11.130 -2.660 15.546 1.00 92.88 85 ASP A CA 1
ATOM 651 C C . ASP A 1 85 ? -11.065 -1.579 14.448 1.00 92.88 85 ASP A C 1
ATOM 653 O O . ASP A 1 85 ? -11.818 -1.631 13.479 1.00 92.88 85 ASP A O 1
ATOM 657 N N . MET A 1 86 ? -10.188 -0.581 14.614 1.00 95.88 86 MET A N 1
ATOM 658 C CA . MET A 1 86 ? -9.979 0.492 13.636 1.00 95.88 86 MET A CA 1
ATOM 659 C C . MET A 1 86 ? -8.491 0.734 13.398 1.00 95.88 86 MET A C 1
ATOM 661 O O . MET A 1 86 ? -7.708 0.900 14.341 1.00 95.88 86 MET A O 1
ATOM 665 N N . VAL A 1 87 ? -8.116 0.792 12.123 1.00 96.31 87 VAL A N 1
ATOM 666 C CA . VAL A 1 87 ? -6.744 1.005 11.656 1.00 96.31 87 VAL A CA 1
ATOM 667 C C . VAL A 1 87 ? -6.711 2.160 10.671 1.00 96.31 87 VAL A C 1
ATOM 669 O O . VAL A 1 87 ? -7.505 2.197 9.737 1.00 96.31 87 VAL A O 1
ATOM 672 N N . LEU A 1 88 ? -5.759 3.067 10.845 1.00 96.62 88 LEU A N 1
ATOM 673 C CA . LEU A 1 88 ? -5.402 4.054 9.844 1.00 96.62 88 LEU A CA 1
ATOM 674 C C . LEU A 1 88 ? -4.391 3.437 8.882 1.00 96.62 88 LEU A C 1
ATOM 676 O O . LEU A 1 88 ? -3.321 2.991 9.297 1.00 96.62 88 LEU A O 1
ATOM 680 N N . PHE A 1 89 ? -4.720 3.412 7.599 1.00 96.62 89 PHE A N 1
ATOM 681 C CA . PHE A 1 89 ? -3.771 3.102 6.540 1.00 96.62 89 PHE A CA 1
ATOM 682 C C . PHE A 1 89 ? -3.436 4.387 5.790 1.00 96.62 89 PHE A C 1
ATOM 684 O O . PHE A 1 89 ? -4.330 5.078 5.295 1.00 96.62 89 PHE A O 1
ATOM 691 N N . ARG A 1 90 ? -2.140 4.686 5.685 1.00 95.56 90 ARG A N 1
ATOM 692 C CA . ARG A 1 90 ? -1.639 5.908 5.061 1.00 95.56 90 ARG A CA 1
ATOM 693 C C . ARG A 1 90 ? -0.607 5.594 3.986 1.00 95.56 90 ARG A C 1
ATOM 695 O O . ARG A 1 90 ? 0.336 4.836 4.197 1.00 95.56 90 ARG A O 1
ATOM 702 N N . ILE A 1 91 ? -0.757 6.234 2.836 1.00 94.62 91 ILE A N 1
ATOM 703 C CA . ILE A 1 91 ? 0.307 6.451 1.862 1.00 94.62 91 ILE A CA 1
ATOM 704 C C . ILE A 1 91 ? 0.740 7.909 2.013 1.00 94.62 91 ILE A C 1
ATOM 706 O O . ILE A 1 91 ? -0.025 8.793 1.624 1.00 94.62 91 ILE A O 1
ATOM 710 N N . PRO A 1 92 ? 1.930 8.184 2.574 1.00 92.12 92 PRO A N 1
ATOM 711 C CA . PRO A 1 92 ? 2.419 9.551 2.687 1.00 92.12 92 PRO A CA 1
ATOM 712 C C . PRO A 1 92 ? 2.470 10.267 1.323 1.00 92.12 92 PRO A C 1
ATOM 714 O O . PRO A 1 92 ? 2.776 9.617 0.316 1.00 92.12 92 PRO A O 1
ATOM 717 N N . PRO A 1 93 ? 2.232 11.586 1.278 1.00 91.50 93 PRO A N 1
ATOM 718 C CA . PRO A 1 93 ? 2.407 12.406 0.079 1.00 91.50 93 PRO A CA 1
ATOM 719 C C . PRO A 1 93 ? 3.803 12.269 -0.542 1.00 91.50 93 PRO A C 1
ATOM 721 O O . PRO A 1 93 ? 4.787 12.085 0.178 1.00 91.50 93 PRO A O 1
ATOM 724 N N . LEU A 1 94 ? 3.939 12.455 -1.860 1.00 86.12 94 LEU A N 1
ATOM 725 C CA . LEU A 1 94 ? 5.226 12.323 -2.571 1.00 86.12 94 LEU A CA 1
ATOM 726 C C . LEU A 1 94 ? 6.379 13.146 -1.970 1.00 86.12 94 LEU A C 1
ATOM 728 O O . LEU A 1 94 ? 7.532 12.718 -2.036 1.00 86.12 94 LEU A O 1
ATOM 732 N N . PHE A 1 95 ? 6.107 14.305 -1.364 1.00 83.44 95 PHE A N 1
ATOM 733 C CA . PHE A 1 95 ? 7.153 15.105 -0.717 1.00 83.44 95 PHE A CA 1
ATOM 734 C C . PHE A 1 95 ? 7.702 14.461 0.575 1.00 83.44 95 PHE A C 1
ATOM 736 O O . PHE A 1 95 ? 8.846 14.724 0.935 1.00 83.44 95 PHE A O 1
ATOM 743 N N . GLU A 1 96 ? 6.933 13.586 1.233 1.00 85.25 96 GLU A N 1
ATOM 744 C CA . GLU A 1 96 ? 7.337 12.791 2.409 1.00 85.25 96 GLU A CA 1
ATOM 745 C C . GLU A 1 96 ? 7.927 11.422 2.022 1.00 85.25 96 GLU A C 1
ATOM 747 O O . GLU A 1 96 ? 8.609 10.7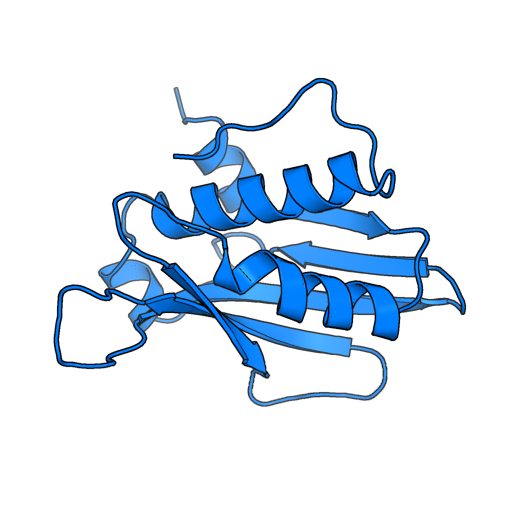77 2.821 1.00 85.25 96 GLU A O 1
ATOM 752 N N . GLN A 1 97 ? 7.697 10.978 0.782 1.00 79.12 97 GLN A N 1
ATOM 753 C CA . GLN A 1 97 ? 8.210 9.717 0.228 1.00 79.12 97 GLN A CA 1
ATOM 754 C C . GLN A 1 97 ? 9.715 9.767 -0.101 1.00 79.12 97 GLN A C 1
ATOM 756 O O . GLN A 1 97 ? 10.312 8.731 -0.395 1.00 79.12 97 GLN A O 1
ATOM 761 N N . GLN A 1 98 ? 10.334 10.954 -0.080 1.00 62.28 98 GLN A N 1
ATOM 762 C CA . GLN A 1 98 ? 11.659 11.204 -0.652 1.00 62.28 98 GLN A CA 1
ATOM 763 C C . GLN A 1 98 ? 12.787 10.428 0.054 1.00 62.28 98 GLN A C 1
ATOM 765 O O . GLN A 1 98 ? 13.326 10.847 1.078 1.00 62.28 98 GLN A O 1
ATOM 770 N N . SER A 1 99 ? 13.216 9.327 -0.569 1.00 62.38 99 SER A N 1
ATOM 771 C CA . SER A 1 99 ? 14.614 8.895 -0.561 1.00 62.38 99 SER A CA 1
ATOM 772 C C . SER A 1 99 ? 15.165 8.990 -1.987 1.00 62.38 99 SER A C 1
ATOM 774 O O . SER A 1 99 ? 14.439 8.746 -2.954 1.00 62.38 99 SER A O 1
ATOM 776 N N . GLU A 1 100 ? 16.444 9.351 -2.137 1.00 58.56 100 GLU A N 1
ATOM 777 C CA . GLU A 1 100 ? 17.102 9.470 -3.454 1.00 58.56 100 GLU A CA 1
ATOM 778 C C . GLU A 1 100 ? 17.000 8.174 -4.288 1.00 58.56 100 GLU A C 1
ATOM 780 O O . GLU A 1 100 ? 16.992 8.218 -5.518 1.00 58.56 100 GLU A O 1
ATOM 785 N N . ASP A 1 101 ? 16.856 7.022 -3.628 1.00 60.12 101 ASP A N 1
ATOM 786 C CA . ASP A 1 101 ? 16.734 5.710 -4.268 1.00 60.12 101 ASP A CA 1
ATOM 787 C C . ASP A 1 101 ? 15.373 5.485 -4.957 1.00 60.12 101 ASP A C 1
ATOM 789 O O . ASP A 1 101 ? 15.316 4.802 -5.979 1.00 60.12 101 ASP A O 1
ATOM 793 N N . VAL A 1 102 ? 14.281 6.055 -4.428 1.00 62.84 102 VAL A N 1
ATOM 794 C CA . VAL A 1 102 ? 12.916 5.879 -4.968 1.00 62.84 102 VAL A CA 1
ATOM 795 C C . VAL A 1 102 ? 12.714 6.713 -6.236 1.00 62.84 102 VAL A C 1
ATOM 797 O O . VAL A 1 102 ? 12.220 6.213 -7.248 1.00 62.84 102 VAL A O 1
ATOM 800 N N . ALA A 1 103 ? 13.154 7.974 -6.206 1.00 60.12 103 ALA A N 1
ATOM 801 C CA . ALA A 1 103 ? 12.931 8.938 -7.287 1.00 60.12 103 ALA A CA 1
ATOM 802 C C . ALA A 1 103 ? 13.609 8.543 -8.614 1.00 60.12 103 ALA A C 1
ATOM 804 O O . ALA A 1 103 ? 13.130 8.886 -9.696 1.00 60.12 103 ALA A O 1
ATOM 805 N N . ASN A 1 104 ? 14.715 7.798 -8.541 1.00 64.19 104 ASN A N 1
ATOM 806 C CA . ASN A 1 104 ? 15.487 7.397 -9.716 1.00 64.19 104 ASN A CA 1
ATOM 807 C C . ASN A 1 104 ? 14.952 6.133 -10.410 1.00 64.19 104 ASN A C 1
ATOM 809 O O . ASN A 1 104 ? 15.310 5.889 -11.561 1.00 64.19 104 ASN A O 1
ATOM 813 N N . PHE A 1 105 ? 14.132 5.320 -9.733 1.00 74.88 105 PHE A N 1
ATOM 814 C CA . PHE A 1 105 ? 13.672 4.034 -10.267 1.00 74.88 105 PHE A CA 1
ATOM 815 C C . PHE A 1 105 ? 12.259 4.092 -10.866 1.00 74.88 105 PHE A C 1
ATOM 817 O O . PHE A 1 105 ? 12.038 3.534 -11.939 1.00 74.88 105 PHE A O 1
ATOM 824 N N . ASP A 1 106 ? 11.320 4.776 -10.207 1.00 77.44 106 ASP A N 1
ATOM 825 C CA . ASP A 1 106 ? 9.930 4.928 -10.667 1.00 77.44 106 ASP A CA 1
ATOM 826 C C . ASP A 1 106 ? 9.599 6.406 -10.912 1.00 77.44 106 ASP A C 1
ATOM 828 O O . ASP A 1 106 ? 8.773 7.009 -10.232 1.00 77.44 106 ASP A O 1
ATOM 832 N N . THR A 1 107 ? 10.294 7.017 -11.875 1.00 70.00 107 THR A N 1
ATOM 833 C CA . THR A 1 107 ? 10.249 8.470 -12.124 1.00 70.00 107 THR A CA 1
ATOM 834 C C . THR A 1 107 ? 8.849 8.988 -12.477 1.00 70.00 107 THR A C 1
ATOM 836 O O . THR A 1 107 ? 8.521 10.126 -12.155 1.00 70.00 107 THR A O 1
ATOM 839 N N . ASP A 1 108 ? 8.010 8.145 -13.086 1.00 76.56 108 ASP A N 1
ATOM 840 C CA . ASP A 1 108 ? 6.625 8.478 -13.447 1.00 76.56 108 ASP A CA 1
ATOM 841 C C . ASP A 1 108 ? 5.603 8.067 -12.364 1.00 76.56 108 ASP A C 1
ATOM 843 O O . ASP A 1 108 ? 4.398 8.251 -12.551 1.00 76.56 108 ASP A O 1
ATOM 847 N N . GLY A 1 109 ? 6.055 7.468 -11.253 1.00 83.81 109 GLY A N 1
ATOM 848 C CA . GLY A 1 109 ? 5.196 6.962 -10.176 1.00 83.81 109 GLY A CA 1
ATOM 849 C C . GLY A 1 109 ? 4.247 5.844 -10.616 1.00 83.81 109 GLY A C 1
ATOM 850 O O . GLY A 1 109 ? 3.191 5.647 -10.010 1.00 83.81 109 GLY A O 1
ATOM 851 N N . ARG A 1 110 ? 4.561 5.138 -11.710 1.00 88.31 110 ARG A N 1
ATOM 852 C CA . ARG A 1 110 ? 3.670 4.134 -12.305 1.00 88.31 110 ARG A CA 1
ATOM 853 C C . ARG A 1 110 ? 3.629 2.870 -11.458 1.00 88.31 110 ARG A C 1
ATOM 855 O O . ARG A 1 110 ? 2.539 2.357 -11.205 1.00 88.31 110 ARG A O 1
ATOM 862 N N . LEU A 1 111 ? 4.788 2.368 -11.033 1.00 89.81 111 LEU A N 1
ATOM 863 C CA . LEU A 1 111 ? 4.859 1.162 -10.208 1.00 89.81 111 LEU A CA 1
ATOM 864 C C . LEU A 1 111 ? 4.230 1.421 -8.843 1.00 89.81 111 LEU A C 1
ATOM 866 O O . LEU A 1 111 ? 3.456 0.595 -8.358 1.00 89.81 111 LEU A O 1
ATOM 870 N N . PHE A 1 112 ? 4.518 2.571 -8.241 1.00 91.19 112 PHE A N 1
ATOM 871 C CA . PHE A 1 112 ? 3.943 2.946 -6.960 1.00 91.19 112 PHE A CA 1
ATOM 872 C C . PHE A 1 112 ? 2.437 3.210 -7.068 1.00 91.19 112 PHE A C 1
ATOM 874 O O . PHE A 1 112 ? 1.659 2.696 -6.268 1.00 91.19 112 PHE A O 1
ATOM 881 N N . GLY A 1 113 ? 1.997 3.915 -8.110 1.00 92.56 113 GLY A N 1
ATOM 882 C CA . GLY A 1 113 ? 0.582 4.148 -8.382 1.00 92.56 113 GLY A CA 1
ATOM 883 C C . GLY A 1 113 ? -0.217 2.858 -8.580 1.00 92.56 113 GLY A C 1
ATOM 884 O O . GLY A 1 113 ? -1.274 2.701 -7.968 1.00 92.56 113 GLY A O 1
ATOM 885 N N . SER A 1 114 ? 0.300 1.911 -9.376 1.00 93.88 114 SER A N 1
ATOM 886 C CA . SER A 1 114 ? -0.346 0.601 -9.570 1.00 93.88 114 SER A CA 1
ATOM 887 C C . SER A 1 114 ? -0.440 -0.171 -8.251 1.00 93.88 114 SER A C 1
ATOM 889 O O . SER A 1 114 ? -1.498 -0.716 -7.936 1.00 93.88 114 SER A O 1
ATOM 891 N N . PHE A 1 115 ? 0.610 -0.138 -7.420 1.00 94.56 115 PHE A N 1
ATOM 892 C CA . PHE A 1 115 ? 0.570 -0.732 -6.082 1.00 94.56 115 PHE A CA 1
ATOM 893 C C . PHE A 1 115 ? -0.562 -0.142 -5.231 1.00 94.56 115 PHE A C 1
ATOM 895 O O . PHE A 1 115 ? -1.369 -0.890 -4.680 1.00 94.56 115 PHE A O 1
ATOM 902 N N . VAL A 1 116 ? -0.663 1.190 -5.150 1.00 95.00 116 VAL A N 1
ATOM 903 C CA . VAL A 1 116 ? -1.697 1.852 -4.338 1.00 95.00 116 VAL A CA 1
ATOM 904 C C . VAL A 1 116 ? -3.099 1.488 -4.829 1.00 95.00 116 VAL A C 1
ATOM 906 O O . VAL A 1 116 ? -3.967 1.156 -4.022 1.00 95.00 116 VAL A O 1
ATOM 909 N N . TYR A 1 117 ? -3.325 1.466 -6.143 1.00 95.50 117 TYR A N 1
ATOM 910 C CA . TYR A 1 117 ? -4.607 1.042 -6.708 1.00 95.50 117 TYR A CA 1
ATOM 911 C C . TYR A 1 117 ? -4.955 -0.405 -6.369 1.00 95.50 117 TYR A C 1
ATOM 913 O O . TYR A 1 117 ? -6.093 -0.688 -5.997 1.00 95.50 117 TYR A O 1
ATOM 921 N N . GLN A 1 118 ? -3.991 -1.321 -6.443 1.00 95.81 118 GLN A N 1
ATOM 922 C CA . GLN A 1 118 ? -4.210 -2.730 -6.120 1.00 95.81 118 GLN A CA 1
ATOM 923 C C . GLN A 1 118 ? -4.485 -2.955 -4.625 1.00 95.81 118 GLN A C 1
ATOM 925 O O . GLN A 1 118 ? -5.344 -3.774 -4.283 1.00 95.81 118 GLN A O 1
ATOM 930 N N . VAL A 1 119 ? -3.856 -2.180 -3.735 1.00 96.25 119 VAL A N 1
ATOM 931 C CA . VAL A 1 119 ? -4.186 -2.175 -2.300 1.00 96.25 119 VAL A CA 1
ATOM 932 C C . VAL A 1 119 ? -5.615 -1.683 -2.066 1.00 96.25 119 VAL A C 1
ATOM 934 O O . VAL A 1 119 ? -6.410 -2.387 -1.445 1.00 96.25 119 VAL A O 1
ATOM 937 N N . LEU A 1 120 ? -5.979 -0.523 -2.615 1.00 96.25 120 LEU A N 1
ATOM 938 C CA . LEU A 1 120 ? -7.319 0.050 -2.457 1.00 96.25 120 LEU A CA 1
ATOM 939 C C . LEU A 1 120 ? -8.412 -0.867 -3.033 1.00 96.25 120 LEU A C 1
ATOM 941 O O . LEU A 1 120 ? -9.448 -1.080 -2.407 1.00 96.25 120 LEU A O 1
ATOM 945 N N . ASN A 1 121 ? -8.152 -1.501 -4.177 1.00 95.75 121 ASN A N 1
ATOM 946 C CA . ASN A 1 121 ? -9.033 -2.524 -4.739 1.00 95.75 121 ASN A CA 1
ATOM 947 C C . ASN A 1 121 ? -9.158 -3.753 -3.827 1.00 95.75 121 ASN A C 1
ATOM 949 O O . ASN A 1 121 ? -10.212 -4.386 -3.772 1.00 95.75 121 ASN A O 1
ATOM 953 N N . SER A 1 122 ? -8.096 -4.126 -3.116 1.00 95.75 122 SER A N 1
ATOM 954 C CA . SER A 1 122 ? -8.125 -5.241 -2.164 1.00 95.75 122 SER A CA 1
ATOM 955 C C . SER A 1 122 ? -8.949 -4.899 -0.924 1.00 95.75 122 SER A C 1
ATOM 957 O O . SER A 1 122 ? -9.800 -5.700 -0.533 1.00 95.75 122 SER A O 1
ATOM 959 N N . PHE A 1 123 ? -8.818 -3.678 -0.398 1.00 96.50 123 PHE A N 1
ATOM 960 C CA . PHE A 1 123 ? -9.705 -3.164 0.649 1.00 96.50 123 PHE A CA 1
ATOM 961 C C . PHE A 1 123 ? -11.169 -3.164 0.206 1.00 96.50 123 PHE A C 1
ATOM 963 O O . PHE A 1 123 ? -12.028 -3.664 0.932 1.00 96.50 123 PHE A O 1
ATOM 970 N N . GLN A 1 124 ? -11.458 -2.686 -1.007 1.00 95.19 124 GLN A N 1
ATOM 971 C CA . GLN A 1 124 ? -12.816 -2.677 -1.548 1.00 95.19 124 GLN A CA 1
ATOM 972 C C . GLN A 1 124 ? -13.391 -4.096 -1.689 1.00 95.19 124 GLN A C 1
ATOM 974 O O . GLN A 1 124 ? -14.522 -4.351 -1.278 1.00 95.19 124 GLN A O 1
ATOM 979 N N . ARG A 1 125 ? -12.623 -5.054 -2.231 1.00 94.88 125 ARG A N 1
ATOM 980 C CA . ARG A 1 125 ? -13.060 -6.461 -2.373 1.00 94.88 125 ARG A CA 1
ATOM 981 C C . ARG A 1 125 ? -13.392 -7.111 -1.031 1.00 94.88 125 ARG A C 1
ATOM 983 O O . ARG A 1 125 ? -14.289 -7.948 -0.967 1.00 94.88 125 ARG A O 1
ATOM 990 N N . ARG A 1 126 ? -12.678 -6.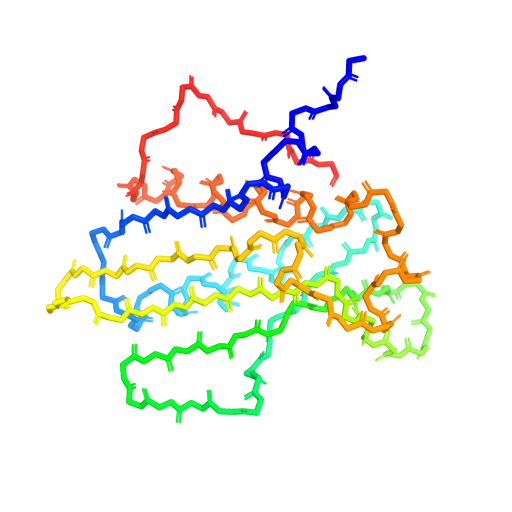718 0.023 1.00 94.75 126 ARG A N 1
ATOM 991 C CA . ARG A 1 126 ? -12.881 -7.178 1.402 1.00 94.75 126 ARG A CA 1
ATOM 992 C C . ARG A 1 126 ? -13.894 -6.318 2.176 1.00 94.75 126 ARG A C 1
ATOM 994 O O . ARG A 1 126 ? -14.079 -6.553 3.362 1.00 94.75 126 ARG A O 1
ATOM 1001 N N . GLN A 1 127 ? -14.567 -5.375 1.505 1.00 94.94 127 GLN A N 1
ATOM 1002 C CA . GLN A 1 127 ? -15.596 -4.489 2.067 1.00 94.94 127 GLN A CA 1
ATOM 1003 C C . GLN A 1 127 ? -15.089 -3.597 3.214 1.00 94.94 127 GLN A C 1
ATOM 1005 O O . GLN A 1 127 ? -15.841 -3.259 4.123 1.00 94.94 127 GLN A O 1
ATOM 1010 N N . LEU A 1 128 ? -13.807 -3.219 3.175 1.00 95.38 128 LEU A N 1
ATOM 1011 C CA . LEU A 1 128 ? -13.193 -2.331 4.169 1.00 95.38 128 LEU A CA 1
ATOM 1012 C C . LEU A 1 128 ? -13.352 -0.848 3.820 1.00 95.38 128 LEU A C 1
ATOM 1014 O O . LEU A 1 128 ? -13.296 -0.008 4.710 1.00 95.38 128 LEU A O 1
ATOM 1018 N N . ILE A 1 129 ? -13.539 -0.530 2.538 1.00 95.69 129 ILE A N 1
ATOM 1019 C CA . ILE A 1 129 ? -13.791 0.824 2.035 1.00 95.69 129 ILE A CA 1
ATOM 1020 C C . ILE A 1 129 ? -14.828 0.778 0.913 1.00 95.69 129 ILE A C 1
ATOM 1022 O O . ILE A 1 129 ? -14.944 -0.227 0.205 1.00 95.69 129 ILE A O 1
ATOM 1026 N N . ASP A 1 130 ? -15.499 1.904 0.690 1.00 93.62 130 ASP A N 1
ATOM 1027 C CA . ASP A 1 130 ? -16.400 2.104 -0.440 1.00 93.62 130 ASP A CA 1
ATOM 1028 C C . ASP A 1 130 ? -15.729 2.971 -1.509 1.00 93.62 130 ASP A C 1
ATOM 1030 O O . ASP A 1 130 ? -15.454 4.153 -1.304 1.00 93.62 130 ASP A O 1
ATOM 1034 N N . LEU A 1 131 ? -15.487 2.386 -2.683 1.00 90.88 131 LEU A N 1
ATOM 1035 C CA . LEU A 1 131 ? -15.035 3.108 -3.872 1.00 90.88 131 LEU A CA 1
ATOM 1036 C C . LEU A 1 131 ? -16.148 3.117 -4.929 1.00 90.88 131 LEU A C 1
ATOM 1038 O O . LEU A 1 131 ? -16.871 2.125 -5.062 1.00 90.88 131 LEU A O 1
ATOM 1042 N N . PRO A 1 132 ? -16.269 4.186 -5.743 1.00 86.50 132 PRO A N 1
ATOM 1043 C CA . PRO A 1 132 ? -17.293 4.284 -6.791 1.00 86.50 132 PRO A CA 1
ATOM 1044 C C . PRO A 1 132 ? -17.136 3.231 -7.903 1.00 86.50 132 PRO A C 1
ATOM 1046 O O . PRO A 1 132 ? -18.052 3.015 -8.693 1.00 86.50 132 PRO A O 1
ATOM 1049 N N . GLY A 1 133 ? -15.977 2.579 -7.974 1.00 89.75 133 GLY A N 1
ATOM 1050 C CA . GLY A 1 133 ? -15.656 1.495 -8.890 1.00 89.75 133 GLY A CA 1
ATOM 1051 C C . GLY A 1 133 ? -14.215 1.023 -8.678 1.00 89.75 133 GLY A C 1
ATOM 1052 O O . GLY A 1 133 ? -13.480 1.666 -7.925 1.00 89.75 133 GLY A O 1
ATOM 1053 N N . PRO A 1 134 ? -13.807 -0.080 -9.328 1.00 89.38 134 PRO A N 1
ATOM 1054 C CA . PRO A 1 134 ? -12.437 -0.567 -9.239 1.00 89.38 134 PRO A CA 1
ATOM 1055 C C . PRO A 1 134 ? -11.465 0.437 -9.867 1.00 89.38 134 PRO A C 1
ATOM 1057 O O . PRO A 1 134 ? -11.714 0.981 -10.947 1.00 89.38 134 PRO A O 1
ATOM 1060 N N . LEU A 1 135 ? -10.339 0.655 -9.197 1.00 91.56 135 LEU A N 1
ATOM 1061 C CA . LEU A 1 135 ? -9.227 1.451 -9.702 1.00 91.56 135 LEU A CA 1
ATOM 1062 C C . LEU A 1 135 ? -8.404 0.647 -10.723 1.00 91.56 135 LEU A C 1
ATOM 1064 O O . LEU A 1 135 ? -8.426 -0.588 -10.693 1.00 91.56 135 LEU A O 1
ATOM 1068 N N . PRO A 1 136 ? -7.662 1.308 -11.628 1.00 86.69 136 PRO A N 1
ATOM 1069 C CA . PRO A 1 136 ? -6.854 0.612 -12.624 1.00 86.69 136 PRO A CA 1
ATOM 1070 C C . PRO A 1 136 ? -5.791 -0.295 -11.987 1.00 86.69 136 PRO A C 1
ATOM 1072 O O . PRO A 1 136 ? -5.005 0.159 -11.165 1.00 86.69 136 PRO A O 1
ATOM 1075 N N . ALA A 1 137 ? -5.727 -1.560 -12.398 1.00 68.06 137 ALA A N 1
ATOM 1076 C CA . ALA A 1 137 ? -4.569 -2.420 -12.160 1.00 68.06 137 ALA A CA 1
ATOM 1077 C C . ALA A 1 137 ? -3.816 -2.521 -13.495 1.00 68.06 137 ALA A C 1
ATOM 1079 O O . ALA A 1 137 ? -4.347 -3.088 -14.452 1.00 68.06 137 ALA A O 1
ATOM 1080 N N . PHE A 1 138 ? -2.664 -1.858 -13.591 1.00 63.88 138 PHE A N 1
ATOM 1081 C CA . PHE A 1 138 ? -1.778 -1.879 -14.764 1.00 63.88 138 PHE A CA 1
ATOM 1082 C C . PHE A 1 138 ? -0.612 -2.815 -14.513 1.00 63.88 138 PHE A C 1
ATOM 1084 O O . PHE A 1 138 ? -0.180 -2.807 -13.340 1.00 63.88 138 PHE A O 1
#

Foldseek 3Di:
DDDPLLVCQQQWDKDKFQAALVVLVVLCVPQQQVADDPQKGKDKDFDPDDDDFKTKIWIFIARPVDPPRPTQTQFIKMWGDPDGRMIMIIGDHPVVRDDPRNCVPCVVSRVVSLSVLSSVQSCVVVVRDDDPDRDDND

pLDDT: mean 85.67, std 12.08, range [48.19, 96.94]

Radius of gyration: 14.43 Å; chains: 1; bounding box: 37×30×36 Å